Protein AF-A0A2N8M605-F1 (afdb_monomer)

Solvent-accessible surface area (backbone atoms only — not comparable to full-atom values): 3092 Å² total; per-residue (Å²): 139,87,86,73,51,79,91,51,61,80,61,91,81,86,77,75,88,76,77,93,60,74,41,99,87,59,38,80,55,88,88,84,87,85,87,73,96,73,134

Structure (mmCIF, N/CA/C/O backbone):
data_AF-A0A2N8M605-F1
#
_entry.id   AF-A0A2N8M605-F1
#
loop_
_atom_site.group_PDB
_atom_si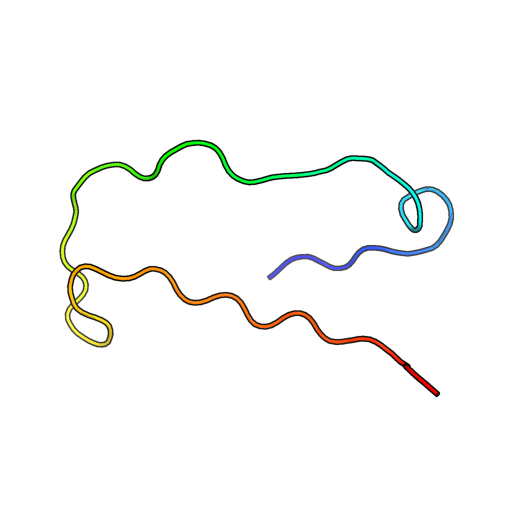te.id
_atom_site.type_symbol
_atom_site.label_atom_id
_atom_site.label_alt_id
_atom_site.label_comp_id
_atom_site.label_asym_id
_atom_site.label_entity_id
_atom_site.label_seq_id
_atom_site.pdbx_PDB_ins_code
_atom_site.Cartn_x
_atom_site.Cartn_y
_atom_site.Cartn_z
_atom_site.occupancy
_atom_site.B_iso_or_equiv
_atom_site.auth_seq_id
_atom_site.auth_comp_id
_atom_site.auth_asym_id
_atom_site.auth_atom_id
_atom_site.pdbx_PDB_model_num
ATOM 1 N N . VAL A 1 1 ? -4.351 -6.327 -3.877 1.00 93.88 1 VAL A N 1
ATOM 2 C CA . VAL A 1 1 ? -2.926 -6.001 -4.145 1.00 93.88 1 VAL A CA 1
ATOM 3 C C . VAL A 1 1 ? -2.846 -5.327 -5.504 1.00 93.88 1 VAL A C 1
ATOM 5 O O . VAL A 1 1 ? -3.618 -5.706 -6.373 1.00 93.88 1 VAL A O 1
ATOM 8 N N . VAL A 1 2 ? -1.980 -4.326 -5.675 1.00 97.31 2 VAL A N 1
ATOM 9 C CA . VAL A 1 2 ? -1.761 -3.637 -6.959 1.00 97.31 2 VAL A CA 1
ATOM 10 C C . VAL A 1 2 ? -0.259 -3.548 -7.212 1.00 97.31 2 VAL A C 1
ATOM 12 O O . VAL A 1 2 ? 0.500 -3.329 -6.268 1.00 97.31 2 VAL A O 1
ATOM 15 N N . VAL A 1 3 ? 0.159 -3.716 -8.468 1.00 97.56 3 VAL A N 1
ATOM 16 C CA . VAL A 1 3 ? 1.553 -3.567 -8.905 1.00 97.56 3 VAL A CA 1
ATOM 17 C C . VAL A 1 3 ? 1.619 -2.477 -9.967 1.00 97.56 3 VAL A C 1
ATOM 19 O O . VAL A 1 3 ? 0.885 -2.523 -10.950 1.00 97.56 3 VAL A O 1
ATOM 22 N N . TRP A 1 4 ? 2.509 -1.507 -9.765 1.00 97.06 4 TRP A N 1
ATOM 23 C CA . TRP A 1 4 ? 2.737 -0.392 -10.683 1.00 97.06 4 TRP A CA 1
ATOM 24 C C . TRP A 1 4 ? 4.125 -0.526 -11.312 1.00 97.06 4 TRP A C 1
ATOM 26 O O . TRP A 1 4 ? 5.129 -0.567 -10.598 1.00 97.06 4 TRP A O 1
ATOM 36 N N . GLY A 1 5 ? 4.200 -0.571 -12.640 1.00 96.75 5 GLY A N 1
ATOM 37 C CA . GLY A 1 5 ? 5.445 -0.780 -13.377 1.00 96.75 5 GLY A CA 1
ATOM 38 C C . GLY A 1 5 ? 5.322 -0.364 -14.840 1.00 96.75 5 GLY A C 1
ATOM 39 O O . GLY A 1 5 ? 4.241 -0.005 -15.302 1.00 96.75 5 GLY A O 1
ATOM 40 N N . GLY A 1 6 ? 6.441 -0.374 -15.569 1.00 96.81 6 GLY A N 1
ATOM 41 C CA . GLY A 1 6 ? 6.463 0.051 -16.971 1.00 96.81 6 GLY A CA 1
ATOM 42 C C . GLY A 1 6 ? 5.829 1.443 -17.158 1.00 96.81 6 GLY A C 1
ATOM 43 O O . GLY A 1 6 ? 6.147 2.352 -16.383 1.00 96.81 6 GLY A O 1
ATOM 44 N N . PRO A 1 7 ? 4.897 1.620 -18.114 1.00 97.75 7 PRO A N 1
ATOM 45 C CA . PRO A 1 7 ? 4.221 2.900 -18.349 1.00 97.75 7 PRO A CA 1
ATOM 46 C C . PRO A 1 7 ? 3.489 3.470 -17.125 1.00 97.75 7 PRO A C 1
ATOM 48 O O . PRO A 1 7 ? 3.353 4.684 -16.999 1.00 97.75 7 PRO A O 1
ATOM 51 N N . SER A 1 8 ? 3.055 2.624 -16.184 1.00 97.62 8 SER A N 1
ATOM 52 C CA . SER A 1 8 ? 2.334 3.071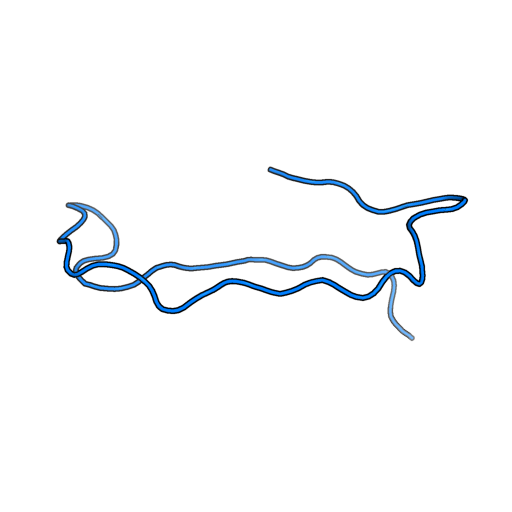 -14.990 1.00 97.62 8 SER A CA 1
ATOM 53 C C . SER A 1 8 ? 3.262 3.470 -13.835 1.00 97.62 8 SER A C 1
ATOM 55 O O . SER A 1 8 ? 2.788 3.759 -12.738 1.00 97.62 8 SER A O 1
ATOM 57 N N . ARG A 1 9 ? 4.592 3.447 -14.014 1.00 97.75 9 ARG A N 1
ATOM 58 C CA . ARG A 1 9 ? 5.546 3.668 -12.911 1.00 97.75 9 ARG A CA 1
ATOM 59 C C . ARG A 1 9 ? 5.484 5.084 -12.333 1.00 97.75 9 ARG A C 1
ATOM 61 O O . ARG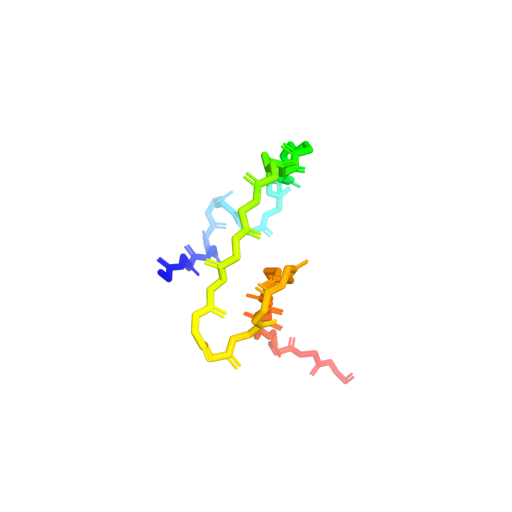 A 1 9 ? 5.837 5.270 -11.165 1.00 97.75 9 ARG A O 1
ATOM 68 N N . LEU A 1 10 ? 5.080 6.056 -13.147 1.00 97.50 10 LEU A N 1
ATOM 69 C CA . LEU A 1 10 ? 5.108 7.487 -12.826 1.00 97.50 10 LEU A CA 1
ATOM 70 C C . LEU A 1 10 ? 3.718 8.138 -12.850 1.00 97.50 10 LEU A C 1
ATOM 72 O O . LEU A 1 10 ? 3.613 9.358 -12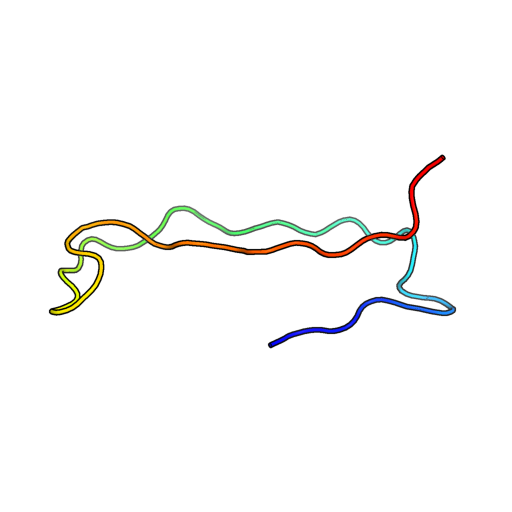.884 1.00 97.50 10 LEU A O 1
ATOM 76 N N . VAL A 1 11 ? 2.648 7.343 -12.834 1.00 98.06 11 VAL A N 1
ATOM 77 C CA . VAL A 1 11 ? 1.285 7.886 -12.862 1.00 98.06 11 VAL A CA 1
ATOM 78 C C . VAL A 1 11 ? 0.892 8.480 -11.514 1.00 98.06 11 VAL A C 1
ATOM 80 O O . VAL A 1 11 ? 1.198 7.926 -10.449 1.00 98.06 11 VAL A O 1
ATOM 83 N N . TYR A 1 12 ? 0.147 9.581 -11.570 1.00 98.12 12 TYR A N 1
ATOM 84 C CA . TYR A 1 12 ? -0.559 10.108 -10.410 1.00 98.12 12 TYR A CA 1
ATOM 85 C C . TYR A 1 12 ? -1.630 9.111 -9.966 1.00 98.12 12 TYR A C 1
ATOM 87 O O . TYR A 1 12 ? -2.411 8.613 -10.774 1.00 98.12 12 TYR A O 1
ATOM 95 N N . HIS A 1 13 ? -1.652 8.815 -8.672 1.00 97.56 13 HIS A N 1
ATOM 96 C CA . HIS A 1 13 ? -2.649 7.958 -8.048 1.00 97.56 13 HIS A CA 1
ATOM 97 C C . HIS A 1 13 ? -2.830 8.369 -6.587 1.00 97.56 13 HIS A C 1
ATOM 99 O O . HIS A 1 13 ? -1.945 8.968 -5.976 1.00 97.56 13 HIS A O 1
ATOM 105 N N . GLY A 1 14 ? -3.983 8.031 -6.024 1.00 97.31 14 GLY A N 1
ATOM 106 C CA . GLY A 1 14 ? -4.327 8.323 -4.641 1.00 97.31 14 GLY A CA 1
ATOM 107 C C . GLY A 1 14 ? -5.495 7.463 -4.179 1.00 97.31 14 GLY A C 1
ATOM 108 O O . GLY A 1 14 ? -6.036 6.664 -4.943 1.00 97.31 14 GLY A O 1
ATOM 109 N N . VAL A 1 15 ? -5.871 7.625 -2.916 1.00 97.44 15 VAL A N 1
ATOM 110 C CA . VAL A 1 15 ? -7.067 7.010 -2.338 1.00 97.44 15 VAL A CA 1
ATOM 111 C C . VAL A 1 15 ? -7.959 8.145 -1.853 1.00 97.44 15 VAL A C 1
ATOM 113 O O . VAL A 1 15 ? -7.488 9.042 -1.158 1.00 97.44 15 VAL A O 1
ATOM 116 N N . THR A 1 16 ? -9.227 8.128 -2.253 1.00 97.94 16 THR A N 1
ATOM 117 C CA . THR A 1 16 ? -10.244 9.071 -1.768 1.00 97.94 16 THR A CA 1
ATOM 118 C C . THR A 1 16 ? -10.496 8.877 -0.267 1.00 97.94 16 THR A C 1
ATOM 120 O O . THR A 1 16 ? -10.108 7.839 0.278 1.00 97.94 16 THR A O 1
ATOM 123 N N . PRO A 1 17 ? -11.160 9.826 0.421 1.00 97.81 17 PRO A N 1
ATOM 124 C CA . PRO A 1 17 ? -11.557 9.634 1.812 1.00 97.81 17 PRO A CA 1
ATOM 125 C C . PRO A 1 17 ? -12.253 8.289 2.020 1.00 97.81 17 PRO A C 1
ATOM 127 O O . PRO A 1 17 ? -13.090 7.872 1.216 1.00 97.81 17 PRO A O 1
ATOM 130 N N . LEU A 1 18 ? -11.849 7.591 3.077 1.00 96.50 18 LEU A N 1
ATOM 131 C CA . LEU A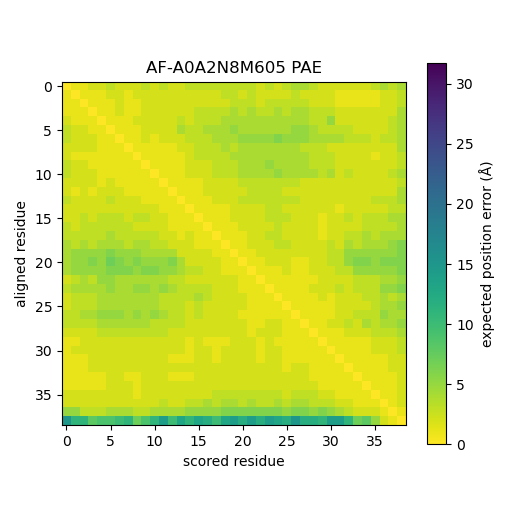 1 18 ? -12.406 6.289 3.405 1.00 96.50 18 LEU A CA 1
ATOM 132 C C . LEU A 1 18 ? -13.775 6.471 4.050 1.00 96.50 18 LEU A C 1
ATOM 134 O O . LEU A 1 18 ? -13.964 7.367 4.871 1.00 96.50 18 LEU A O 1
ATOM 138 N N . ALA A 1 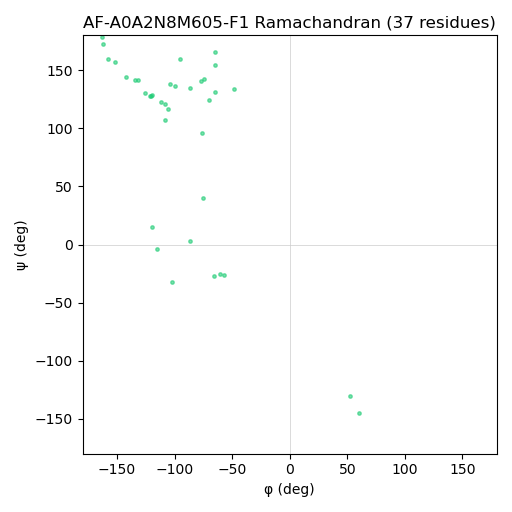19 ? -14.705 5.591 3.694 1.00 96.62 19 ALA A N 1
ATOM 139 C CA . ALA A 1 19 ? -15.953 5.465 4.426 1.00 96.62 19 ALA A CA 1
ATOM 140 C C . ALA A 1 19 ? -15.684 4.974 5.856 1.00 96.62 19 ALA A C 1
ATOM 142 O O . ALA A 1 19 ? -14.685 4.295 6.120 1.00 96.62 19 ALA A O 1
ATOM 143 N N . GLU A 1 20 ? -16.593 5.295 6.772 1.00 96.81 20 GLU A N 1
ATOM 144 C CA . GLU A 1 20 ? -16.527 4.752 8.123 1.00 96.81 20 GLU A CA 1
ATOM 145 C C . GLU A 1 20 ? -16.855 3.256 8.112 1.00 96.81 20 GLU A C 1
ATOM 147 O O . GLU A 1 20 ? -17.905 2.841 7.625 1.00 96.81 20 GLU A O 1
ATOM 152 N N . ALA A 1 21 ? -15.936 2.450 8.642 1.00 95.81 21 ALA A N 1
ATOM 153 C CA . ALA A 1 21 ? -16.093 1.011 8.801 1.00 95.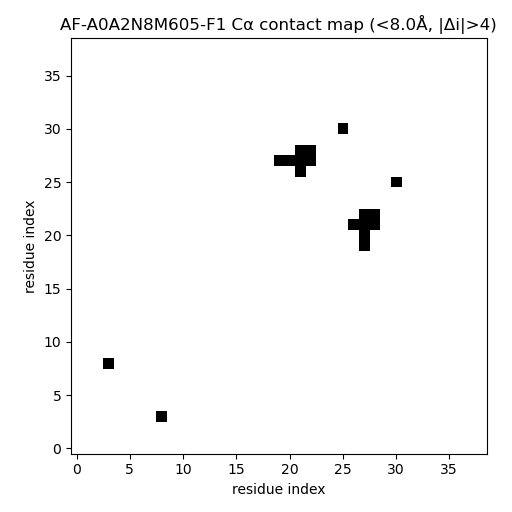81 21 ALA A CA 1
ATOM 154 C C . ALA A 1 21 ? -15.156 0.492 9.902 1.00 95.81 21 ALA A C 1
ATOM 156 O O . ALA A 1 21 ? -14.154 1.137 10.232 1.00 95.81 21 ALA A O 1
ATOM 157 N N . GLU A 1 22 ? -15.473 -0.683 10.444 1.00 97.88 22 GLU A N 1
ATOM 158 C CA . GLU A 1 22 ? -14.645 -1.404 11.408 1.00 97.88 22 GLU A CA 1
ATOM 159 C C . GLU A 1 22 ? -14.286 -2.788 10.860 1.00 97.88 22 GLU A C 1
ATOM 161 O O . GLU A 1 22 ? -15.158 -3.534 10.418 1.00 97.88 22 GLU A O 1
ATOM 166 N N . ASP A 1 23 ? -12.990 -3.105 10.863 1.00 97.44 23 ASP A N 1
ATOM 167 C CA . ASP A 1 23 ? -12.461 -4.414 10.483 1.00 97.44 23 ASP A CA 1
ATOM 168 C C . ASP A 1 23 ? -12.046 -5.212 11.738 1.00 97.44 23 ASP A C 1
ATOM 170 O O . ASP A 1 23 ? -11.418 -4.634 12.631 1.00 97.44 23 ASP A O 1
ATOM 174 N N . PRO A 1 24 ? -12.328 -6.525 11.832 1.00 97.88 24 PRO A N 1
ATOM 175 C CA . PRO A 1 24 ? -12.000 -7.326 13.016 1.00 97.88 24 PRO A CA 1
ATOM 176 C C . PRO A 1 24 ? -10.507 -7.398 13.367 1.00 97.88 24 PRO A C 1
ATOM 178 O O . PRO A 1 24 ? -10.161 -7.655 14.517 1.00 97.88 24 PRO A O 1
ATOM 181 N N . LEU A 1 25 ? -9.618 -7.211 12.390 1.00 98.19 25 LEU A N 1
ATOM 182 C CA . LEU A 1 25 ? -8.173 -7.348 12.565 1.00 98.19 25 LEU A CA 1
ATOM 183 C C . LEU A 1 25 ? -7.479 -5.991 12.675 1.00 98.19 25 LEU A C 1
ATOM 185 O O . LEU A 1 25 ? -6.473 -5.871 13.373 1.00 98.19 25 LEU A O 1
ATOM 189 N N . THR A 1 26 ? -7.992 -4.964 11.992 1.00 97.56 26 THR A N 1
ATOM 190 C CA . THR A 1 26 ? -7.350 -3.638 11.940 1.00 97.56 26 THR A CA 1
ATOM 191 C C . THR A 1 26 ? -8.163 -2.517 12.595 1.00 97.56 26 THR A C 1
ATOM 193 O O . THR A 1 26 ? -7.679 -1.385 12.710 1.00 97.56 26 THR A O 1
ATOM 196 N N . GLY A 1 27 ? -9.374 -2.802 13.076 1.00 97.69 27 GLY A N 1
ATOM 197 C CA . GLY A 1 27 ? -10.313 -1.817 13.609 1.00 97.69 27 GLY A CA 1
ATOM 198 C C . GLY A 1 27 ? -10.693 -0.769 12.559 1.00 97.69 27 GLY A C 1
ATOM 199 O O . GLY A 1 27 ? -10.739 -1.044 11.362 1.00 97.69 27 GLY A O 1
ATOM 200 N N . ARG A 1 28 ? -10.905 0.482 12.985 1.00 97.12 28 ARG A N 1
ATOM 201 C CA . ARG A 1 28 ? -11.238 1.625 12.106 1.00 97.12 28 ARG A CA 1
ATOM 202 C C . ARG A 1 28 ? -10.044 2.174 11.300 1.00 97.12 28 ARG A C 1
ATOM 204 O O . ARG A 1 28 ? -9.859 3.386 11.208 1.00 97.12 28 ARG A O 1
ATOM 211 N N . ARG A 1 29 ? -9.167 1.309 10.778 1.00 96.31 29 ARG A N 1
ATOM 212 C CA . ARG A 1 29 ? -7.961 1.698 10.020 1.00 96.31 29 ARG A CA 1
ATOM 213 C C . ARG A 1 29 ? -7.817 0.859 8.756 1.00 96.31 29 ARG A C 1
ATOM 215 O O . ARG A 1 29 ? -8.009 -0.351 8.791 1.00 96.31 29 ARG A O 1
ATOM 222 N N . ARG A 1 30 ? -7.373 1.492 7.666 1.00 97.62 30 ARG A N 1
ATOM 223 C CA . ARG A 1 30 ? -6.932 0.823 6.433 1.00 97.62 30 ARG A CA 1
ATOM 224 C C . ARG A 1 30 ? -5.418 0.933 6.308 1.00 97.62 30 ARG A C 1
ATOM 226 O O . ARG A 1 30 ? -4.886 2.036 6.220 1.00 97.62 30 ARG A O 1
ATOM 233 N N . ILE A 1 31 ? -4.738 -0.205 6.241 1.00 97.50 31 ILE A N 1
ATOM 234 C CA . ILE A 1 31 ? -3.277 -0.273 6.137 1.00 97.50 31 ILE A CA 1
ATOM 235 C C . ILE A 1 31 ? -2.883 -0.508 4.673 1.00 97.50 31 ILE A C 1
ATOM 237 O O . ILE A 1 31 ? -3.484 -1.327 3.979 1.00 97.50 31 ILE A O 1
ATOM 241 N N . ASN A 1 32 ? -1.868 0.209 4.186 1.00 98.19 32 ASN A N 1
ATOM 242 C CA . ASN A 1 32 ? -1.267 -0.037 2.879 1.00 98.19 32 ASN A CA 1
ATOM 243 C C . ASN A 1 32 ? 0.243 -0.225 3.019 1.00 98.19 32 ASN A C 1
ATOM 245 O O . ASN A 1 32 ? 0.923 0.597 3.625 1.00 98.19 32 ASN A O 1
ATOM 249 N N . LEU A 1 33 ? 0.750 -1.293 2.410 1.00 98.31 33 LEU A N 1
ATOM 250 C CA . LEU A 1 33 ? 2.176 -1.559 2.304 1.00 98.31 33 LEU A CA 1
ATOM 251 C C . LEU A 1 33 ? 2.606 -1.267 0.868 1.00 98.31 33 LEU A C 1
ATOM 253 O O . LEU A 1 33 ? 2.131 -1.911 -0.069 1.00 98.31 33 LEU A O 1
ATOM 257 N N . THR A 1 34 ? 3.486 -0.282 0.695 1.00 97.88 34 THR A N 1
ATOM 258 C CA . THR A 1 34 ? 4.039 0.076 -0.613 1.00 97.88 34 THR A CA 1
ATOM 259 C C . THR A 1 34 ? 5.496 -0.356 -0.687 1.00 97.88 34 THR A C 1
ATOM 261 O O . THR A 1 34 ? 6.370 0.273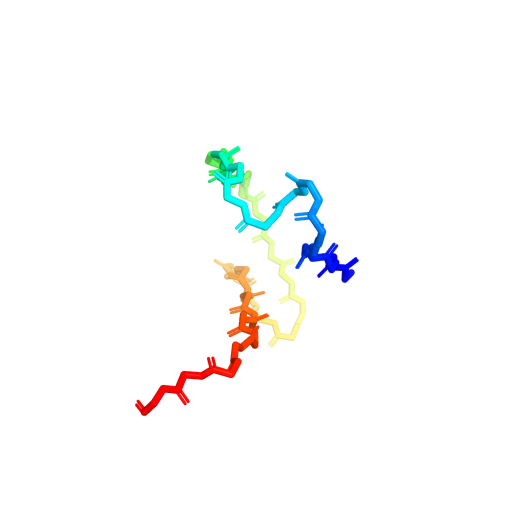 -0.095 1.00 97.88 34 THR A O 1
ATOM 264 N N . PHE A 1 35 ? 5.763 -1.408 -1.455 1.00 97.94 35 PHE A N 1
ATOM 265 C CA . PHE A 1 35 ? 7.116 -1.907 -1.678 1.00 97.94 35 PHE A CA 1
ATOM 266 C C . PHE A 1 35 ? 7.780 -1.173 -2.838 1.00 97.94 35 PHE A C 1
ATOM 268 O O . PHE A 1 35 ? 7.179 -0.964 -3.894 1.00 97.94 35 PHE A O 1
ATOM 275 N N . ARG A 1 36 ? 9.036 -0.775 -2.636 1.00 96.88 36 ARG A N 1
ATOM 276 C CA . ARG A 1 36 ? 9.868 -0.109 -3.639 1.00 96.88 36 ARG A CA 1
ATOM 277 C C . ARG A 1 36 ? 11.291 -0.626 -3.498 1.00 96.88 36 ARG A C 1
ATOM 279 O O . ARG A 1 36 ? 11.762 -0.823 -2.383 1.00 96.88 36 ARG A O 1
ATOM 286 N N . LYS A 1 37 ? 11.997 -0.765 -4.618 1.00 96.44 37 LYS A N 1
ATOM 287 C CA . LYS A 1 37 ? 13.459 -0.752 -4.588 1.00 96.44 37 LYS A CA 1
ATOM 288 C C . LYS A 1 37 ? 13.888 0.707 -4.423 1.00 96.44 37 LYS A C 1
ATOM 290 O O . LYS A 1 37 ? 13.866 1.459 -5.397 1.00 96.44 37 LYS A O 1
ATOM 295 N N . ALA A 1 38 ? 14.154 1.103 -3.182 1.00 92.19 38 ALA A N 1
ATOM 296 C CA . ALA A 1 38 ? 14.761 2.384 -2.835 1.00 92.19 38 ALA A CA 1
ATOM 297 C C . ALA A 1 38 ? 16.282 2.206 -2.675 1.00 92.19 38 ALA A C 1
ATOM 299 O O . ALA A 1 38 ? 16.743 1.071 -2.535 1.00 92.19 38 ALA A O 1
ATOM 300 N N . LEU A 1 39 ? 17.031 3.305 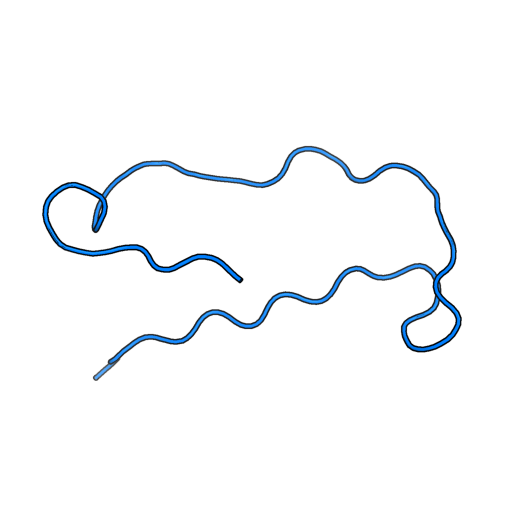-2.776 1.00 82.44 39 LEU A N 1
ATOM 301 C CA . LEU A 1 39 ? 18.462 3.342 -2.462 1.00 82.44 39 LEU A CA 1
ATOM 302 C C . LEU A 1 39 ? 18.649 3.500 -0.953 1.00 82.44 39 LEU A C 1
ATOM 304 O O . LEU A 1 39 ? 17.877 4.297 -0.373 1.00 82.44 39 LEU A O 1
#

Radius of gyration: 13.75 Å; Cα contacts (8 Å, |Δi|>4): 9; chains: 1; bounding box: 35×18×32 Å

Mean predicted aligned error: 2.59 Å

Foldseek 3Di:
DDDADDPRVPDDDDDDDDDADQDPVPGRDDDDDDDDPDD

Secondary structure (DSSP, 8-state):
-----GGGGG-----PPPPP--BTTTBS-----------

Sequence (39 aa):
VVVWGGPSRLVYHGVTPLAEAEDPLTGRRRINLTFRKAL

pLDDT: mean 96.81, std 2.59, range [82.44, 98.31]